Protein AF-A0A658KHJ5-F1 (afdb_monomer_lite)

Sequence (147 aa):
YTGPLSLEVFNDGFRAAPTRANAADGLRSLLYLEEKTRQLMARDEPAAVPEILFNPPAASTYNGVEFLEFAVDESHGARLSGWLQRLGFARLGQHRSKAVSLLGQGDIKIVLNAEPYSFAHSFFEAHGPSLCATALRVDDGHQSLER

Secondary structure (DSSP, 8-state):
--S--------HHHHHS-HHHHHHHHHHHHHHHHHHHHHHHHHH-GGG--TTS--PPPPPPEEEEEEEEEE--HHHHHHHHHHHHHTT-EEEEE-SSSSEEEEEETTEEEEEE--TTSHHHHHHHHHSSEEEEEEEEES-HHHHHH-

Radius of gyration: 22.18 Å; chains: 1; bounding box: 48×39×56 Å

Foldseek 3Di:
DPDDDDDDDDDVVLVPDDPVVSVVVRVVVQLVVLCVVQVVCCVVPVVPRDPPGRDAQDAFDWDFWQEWEKQAAPVRLVVVVVVVVVVVWDFPDQDPPFRWTWIDDVSYIYIYHNGPPDPSNVVCVVPNTDGPDIHIDGPDPVSNVRD

Organism: NCBI:txid251724

InterPro domains:
  IPR029068 Glyoxalase/Bleomycin resistance protein/Dihydroxybiphenyl dioxygenase [G3DSA:3.10.180.10] (57-147)
  IPR029068 Glyoxalase/Bleomycin resistance protein/Dihydroxybiphenyl dioxygenase [SSF54593] (61-146)

Structure (mmCIF, N/CA/C/O backbone):
data_AF-A0A658KHJ5-F1
#
_entry.id   AF-A0A658KHJ5-F1
#
loop_
_atom_site.group_PDB
_atom_site.id
_atom_site.type_symbol
_atom_site.label_atom_id
_atom_site.label_alt_id
_atom_site.label_comp_id
_atom_site.label_asym_id
_atom_site.label_entity_id
_atom_site.label_seq_id
_atom_site.pdbx_PDB_ins_code
_atom_site.Cartn_x
_atom_site.Cartn_y
_atom_site.Cartn_z
_atom_site.occupancy
_atom_site.B_iso_or_equiv
_atom_site.auth_seq_id
_atom_site.auth_comp_id
_atom_site.auth_asym_id
_atom_site.auth_atom_id
_atom_site.pdbx_PDB_model_num
ATOM 1 N N . TYR A 1 1 ? 21.202 -1.961 -30.705 1.00 86.25 1 TYR A N 1
ATOM 2 C CA . TYR A 1 1 ? 21.610 -0.607 -30.279 1.00 86.25 1 TYR A CA 1
ATOM 3 C C . TYR A 1 1 ? 21.659 -0.600 -28.762 1.00 86.25 1 TYR A C 1
ATOM 5 O O . TYR A 1 1 ? 20.711 -1.078 -28.159 1.00 86.25 1 TYR A O 1
ATOM 13 N N . THR A 1 2 ? 22.753 -0.133 -28.165 1.00 91.62 2 THR A N 1
ATOM 14 C CA . THR A 1 2 ? 22.974 -0.072 -26.702 1.00 91.62 2 THR A CA 1
ATOM 15 C C . THR A 1 2 ? 23.325 1.354 -26.257 1.00 91.62 2 THR A C 1
ATOM 17 O O . THR A 1 2 ? 24.048 1.551 -25.285 1.00 91.62 2 THR A O 1
ATOM 20 N N . GLY A 1 3 ? 22.900 2.352 -27.040 1.00 93.81 3 GLY A N 1
ATOM 21 C CA . GLY A 1 3 ? 23.102 3.764 -26.721 1.00 93.81 3 GLY A CA 1
ATOM 22 C C . GLY A 1 3 ? 22.017 4.304 -25.781 1.00 93.81 3 GLY A C 1
ATOM 23 O O . GLY A 1 3 ? 21.231 3.525 -25.242 1.00 93.81 3 GLY A O 1
ATOM 24 N N . PRO A 1 4 ? 21.953 5.632 -25.589 1.00 94.81 4 PRO A N 1
ATOM 25 C CA . PRO A 1 4 ? 21.033 6.247 -24.638 1.00 94.81 4 PRO A CA 1
ATOM 26 C C . PRO A 1 4 ? 19.564 5.883 -24.877 1.00 94.81 4 PRO A C 1
ATOM 28 O O . PRO A 1 4 ? 19.081 5.938 -26.013 1.00 94.81 4 PRO A O 1
ATOM 31 N N . LEU A 1 5 ? 18.869 5.587 -23.778 1.00 94.12 5 LEU A N 1
ATOM 32 C CA . LEU A 1 5 ? 17.415 5.531 -23.664 1.00 94.12 5 LEU A CA 1
ATOM 33 C C . LEU A 1 5 ? 16.968 6.740 -22.832 1.00 94.12 5 LEU A C 1
ATOM 35 O O . LEU A 1 5 ? 17.528 6.996 -21.768 1.00 94.12 5 LEU A O 1
ATOM 39 N N . SER A 1 6 ? 16.005 7.511 -23.333 1.00 95.19 6 SER A N 1
ATOM 40 C CA . SER A 1 6 ? 15.578 8.774 -22.720 1.00 95.19 6 SER A CA 1
ATOM 41 C C . SER A 1 6 ? 14.057 8.885 -22.683 1.00 95.19 6 SER A C 1
ATOM 43 O O . SER A 1 6 ? 13.357 8.200 -23.430 1.00 95.19 6 SER A O 1
ATOM 45 N N . LEU A 1 7 ? 13.559 9.773 -21.824 1.00 94.56 7 LEU A N 1
ATOM 46 C CA . LEU A 1 7 ? 12.151 10.133 -21.714 1.00 94.56 7 LEU A CA 1
ATOM 47 C C . LEU A 1 7 ? 11.957 11.598 -22.077 1.00 94.56 7 LEU A C 1
ATOM 49 O O . LEU A 1 7 ? 12.658 12.472 -21.572 1.00 94.56 7 LEU A O 1
ATOM 53 N N . GLU A 1 8 ? 10.945 11.861 -22.893 1.00 92.62 8 GLU A N 1
ATOM 54 C CA . GLU A 1 8 ? 10.533 13.210 -23.249 1.00 92.62 8 GLU A CA 1
ATOM 55 C C . GLU A 1 8 ? 9.014 13.326 -23.098 1.00 92.62 8 GLU A C 1
ATOM 57 O O . GLU A 1 8 ? 8.249 12.634 -23.769 1.00 92.62 8 GLU A O 1
ATOM 62 N N . VAL A 1 9 ? 8.573 14.177 -22.168 1.00 88.81 9 VAL A N 1
ATOM 63 C CA . VAL A 1 9 ? 7.153 14.435 -21.898 1.00 88.81 9 VAL A CA 1
ATOM 64 C C . VAL A 1 9 ? 6.930 15.941 -21.868 1.00 88.81 9 VAL A C 1
ATOM 66 O O . VAL A 1 9 ? 7.454 16.646 -21.005 1.00 88.81 9 VAL A O 1
ATOM 69 N N . PHE A 1 10 ? 6.110 16.436 -22.791 1.00 83.25 10 PHE A N 1
ATOM 70 C CA . PHE A 1 10 ? 5.720 17.841 -22.859 1.00 83.25 10 PHE A CA 1
ATOM 71 C C . PHE A 1 10 ? 4.283 18.006 -22.378 1.00 83.25 10 PHE A C 1
ATOM 73 O O . PHE A 1 10 ? 3.335 17.834 -23.138 1.00 83.25 10 PHE A O 1
ATOM 80 N N . ASN A 1 11 ? 4.119 18.316 -21.094 1.00 79.56 11 ASN A N 1
ATOM 81 C CA . ASN A 1 11 ? 2.812 18.592 -20.509 1.00 79.56 11 ASN A CA 1
ATOM 82 C C . ASN A 1 11 ? 2.950 19.613 -19.373 1.00 79.56 11 ASN A C 1
ATOM 84 O O . ASN A 1 11 ? 3.787 19.456 -18.481 1.00 79.56 11 ASN A O 1
ATOM 88 N N . ASP A 1 12 ? 2.104 20.640 -19.389 1.00 79.62 12 ASP A N 1
ATOM 89 C CA . ASP A 1 12 ? 2.086 21.689 -18.370 1.00 79.62 12 ASP A CA 1
ATOM 90 C C . ASP A 1 12 ? 1.733 21.148 -16.974 1.00 79.62 12 ASP A C 1
ATOM 92 O O . ASP A 1 12 ? 2.233 21.661 -15.973 1.00 79.62 12 ASP A O 1
ATOM 96 N N . GLY A 1 13 ? 0.996 20.035 -16.887 1.00 75.06 13 GLY A N 1
ATOM 97 C CA . GLY A 1 13 ? 0.760 19.325 -15.626 1.00 75.06 13 GLY A CA 1
ATOM 98 C C . GLY A 1 13 ? 2.039 18.763 -14.995 1.00 75.06 13 GLY A C 1
ATOM 99 O O . GLY A 1 13 ? 2.217 18.840 -13.782 1.00 75.06 13 GLY A O 1
ATOM 100 N N . PHE A 1 14 ? 2.983 18.274 -15.806 1.00 70.00 14 PHE A N 1
ATOM 101 C CA . PHE A 1 14 ? 4.285 17.815 -15.306 1.00 70.00 14 PHE A CA 1
ATOM 102 C C . PHE A 1 14 ? 5.178 18.981 -14.881 1.00 70.00 14 PHE A C 1
ATOM 104 O O . PHE A 1 14 ? 5.965 18.843 -13.948 1.00 70.00 14 PHE A O 1
ATOM 111 N N . ARG A 1 15 ? 5.038 20.144 -15.526 1.00 74.25 15 ARG A N 1
ATOM 112 C CA . ARG A 1 15 ? 5.776 21.360 -15.155 1.00 74.25 15 ARG A CA 1
ATOM 113 C C . ARG A 1 15 ? 5.299 21.949 -13.829 1.00 74.25 15 ARG A C 1
ATOM 115 O O . ARG A 1 15 ? 6.103 22.529 -13.108 1.00 74.25 15 ARG A O 1
ATOM 122 N N . ALA A 1 16 ? 4.017 21.781 -13.510 1.00 81.44 16 ALA A N 1
ATOM 123 C CA . ALA A 1 16 ? 3.428 22.210 -12.244 1.00 81.44 16 ALA A CA 1
ATOM 124 C C . ALA A 1 16 ? 3.660 21.218 -11.084 1.00 81.44 16 ALA A C 1
ATOM 126 O O . ALA A 1 16 ? 3.420 21.564 -9.928 1.00 81.44 16 ALA A O 1
ATOM 127 N N . ALA A 1 17 ? 4.113 19.994 -11.373 1.00 84.19 17 ALA A N 1
ATOM 128 C CA . ALA A 1 17 ? 4.321 18.940 -10.383 1.00 84.19 17 ALA A CA 1
ATOM 129 C C . ALA A 1 17 ? 5.729 18.979 -9.737 1.00 84.19 17 ALA A C 1
ATOM 131 O O . ALA A 1 17 ? 6.664 19.566 -10.292 1.00 84.19 17 ALA A O 1
ATOM 132 N N . PRO A 1 18 ? 5.922 18.354 -8.556 1.00 91.38 18 PRO A N 1
ATOM 133 C CA . PRO A 1 18 ? 7.195 18.401 -7.839 1.00 91.38 18 PRO A CA 1
ATOM 134 C C . PRO A 1 18 ? 8.350 17.769 -8.632 1.00 91.38 18 PRO A C 1
ATOM 136 O O . PRO A 1 18 ? 8.360 16.566 -8.893 1.00 91.38 18 PRO A O 1
ATOM 139 N N . THR A 1 19 ? 9.389 18.555 -8.937 1.00 91.44 19 THR A N 1
ATOM 140 C CA . THR A 1 19 ? 10.505 18.142 -9.812 1.00 91.44 19 THR A CA 1
ATOM 141 C C . THR A 1 19 ? 11.210 16.866 -9.347 1.00 91.44 19 THR A C 1
ATOM 143 O O . THR A 1 19 ? 11.516 16.001 -10.163 1.00 91.44 19 THR A O 1
ATOM 146 N N . ARG A 1 20 ? 11.456 16.716 -8.035 1.00 93.94 20 ARG A N 1
ATOM 147 C CA . ARG A 1 20 ? 12.130 15.524 -7.485 1.00 93.94 20 ARG A CA 1
ATOM 148 C C . ARG A 1 20 ? 11.288 14.258 -7.628 1.00 93.94 20 ARG A C 1
ATOM 150 O O . ARG A 1 20 ? 11.834 13.220 -7.984 1.00 93.94 20 ARG A O 1
ATOM 157 N N . ALA A 1 21 ? 9.986 14.348 -7.358 1.00 92.75 21 ALA A N 1
ATOM 158 C CA . ALA A 1 21 ? 9.080 13.212 -7.496 1.00 92.75 21 ALA A CA 1
ATOM 159 C C . ALA A 1 21 ? 8.977 12.792 -8.967 1.00 92.75 21 ALA A C 1
ATOM 161 O O . ALA A 1 21 ? 9.208 11.629 -9.276 1.00 92.75 21 ALA A O 1
ATOM 162 N N . ASN A 1 22 ? 8.793 13.760 -9.871 1.00 92.69 22 ASN A N 1
ATOM 163 C CA . ASN A 1 22 ? 8.730 13.505 -11.309 1.00 92.69 22 ASN A CA 1
ATOM 164 C C . ASN A 1 22 ? 10.003 12.846 -11.851 1.00 92.69 22 ASN A C 1
ATOM 166 O O . ASN A 1 22 ? 9.920 11.915 -12.644 1.00 92.69 22 ASN A O 1
ATOM 170 N N . ALA A 1 23 ? 11.184 13.310 -11.433 1.00 92.81 23 ALA A N 1
ATOM 171 C CA . ALA A 1 23 ? 12.445 12.697 -11.844 1.00 92.81 23 ALA A CA 1
ATOM 172 C C . ALA A 1 23 ? 12.573 11.252 -11.330 1.00 92.81 23 ALA A C 1
ATOM 174 O O . ALA A 1 23 ? 12.994 10.368 -12.076 1.00 92.81 23 ALA A O 1
ATOM 175 N N . ALA A 1 24 ? 12.169 10.997 -10.080 1.00 95.69 24 ALA A N 1
ATOM 176 C CA . ALA A 1 24 ? 12.148 9.649 -9.521 1.00 95.69 24 ALA A CA 1
ATOM 177 C C . ALA A 1 24 ? 11.151 8.733 -10.256 1.00 95.69 24 ALA A C 1
ATOM 179 O O . ALA A 1 24 ? 11.483 7.585 -10.541 1.00 95.69 24 ALA A O 1
ATOM 180 N N . ASP A 1 25 ? 9.965 9.238 -10.613 1.00 94.81 25 ASP A N 1
ATOM 181 C CA . ASP A 1 25 ? 8.973 8.513 -11.417 1.00 94.81 25 ASP A CA 1
ATOM 182 C C . ASP A 1 25 ? 9.462 8.239 -12.839 1.00 94.81 25 ASP A C 1
ATOM 184 O O . ASP A 1 25 ? 9.287 7.131 -13.344 1.00 94.81 25 ASP A O 1
ATOM 188 N N . GLY A 1 26 ? 10.138 9.206 -13.461 1.00 95.00 26 GLY A N 1
ATOM 189 C CA . GLY A 1 26 ? 10.779 9.024 -14.759 1.00 95.00 26 GLY A CA 1
ATOM 190 C C . GLY A 1 26 ? 11.767 7.858 -14.732 1.00 95.00 26 GLY A C 1
ATOM 191 O O . GLY A 1 26 ? 11.640 6.929 -15.529 1.00 95.00 26 GLY A O 1
ATOM 192 N N . LEU A 1 27 ? 12.683 7.837 -13.758 1.00 97.38 27 LEU A N 1
ATOM 193 C CA . LEU A 1 27 ? 13.636 6.733 -13.603 1.00 97.38 27 LEU A CA 1
ATOM 194 C C . LEU A 1 27 ? 12.935 5.397 -13.307 1.00 97.38 27 LEU A C 1
ATOM 196 O O . LEU A 1 27 ? 13.251 4.397 -13.948 1.00 97.38 27 LEU A O 1
ATOM 200 N N . ARG A 1 28 ? 11.950 5.372 -12.394 1.00 97.50 28 ARG A N 1
ATOM 201 C CA . ARG A 1 28 ? 11.149 4.165 -12.109 1.00 97.50 28 ARG A CA 1
ATOM 202 C C . ARG A 1 28 ? 10.481 3.613 -13.367 1.00 97.50 28 ARG A C 1
ATOM 204 O O . ARG A 1 28 ? 10.465 2.400 -13.562 1.00 97.50 28 ARG A O 1
ATOM 211 N N . SER A 1 29 ? 9.954 4.485 -14.225 1.00 97.44 29 SER A N 1
ATOM 212 C CA . SER A 1 29 ? 9.298 4.062 -15.462 1.00 97.44 29 SER A CA 1
ATOM 213 C C . SER A 1 29 ? 10.273 3.439 -16.466 1.00 97.44 29 SER A C 1
ATOM 215 O O . SER A 1 29 ? 9.911 2.463 -17.118 1.00 97.44 29 SER A O 1
ATOM 217 N N . LEU A 1 30 ? 11.517 3.933 -16.542 1.00 97.75 30 LEU A N 1
ATOM 218 C CA . LEU A 1 30 ? 12.562 3.343 -17.385 1.00 97.75 30 LEU A CA 1
ATOM 219 C C . LEU A 1 30 ? 12.995 1.968 -16.872 1.00 97.75 30 LEU A C 1
ATOM 221 O O . LEU A 1 30 ? 13.042 1.027 -17.656 1.00 97.75 30 LEU A O 1
ATOM 225 N N . LEU A 1 31 ? 13.216 1.821 -15.563 1.00 97.69 31 LEU A N 1
ATOM 226 C CA . LEU A 1 31 ? 13.536 0.523 -14.953 1.00 97.69 31 LEU A CA 1
ATOM 227 C C . LEU A 1 31 ? 12.418 -0.504 -15.194 1.00 97.69 31 LEU A C 1
ATOM 229 O O . LEU A 1 31 ? 12.679 -1.647 -15.564 1.00 97.69 31 LEU A O 1
ATOM 233 N N . TYR A 1 32 ? 11.158 -0.085 -15.050 1.00 97.88 32 TY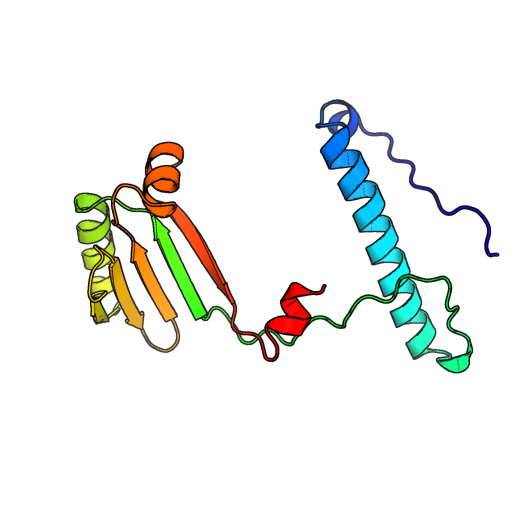R A N 1
ATOM 234 C CA . TYR A 1 32 ? 10.009 -0.935 -15.358 1.00 97.88 32 TYR A CA 1
ATOM 235 C C . TYR A 1 32 ? 9.928 -1.291 -16.852 1.00 97.88 32 TYR A C 1
ATOM 237 O O . TYR A 1 32 ? 9.624 -2.432 -17.203 1.00 97.88 32 TYR A O 1
ATOM 245 N N . LEU A 1 33 ? 10.225 -0.342 -17.745 1.00 97.69 33 LEU A N 1
ATOM 246 C CA . LEU A 1 33 ? 10.274 -0.582 -19.187 1.00 97.69 33 LEU A CA 1
ATOM 247 C C . LEU A 1 33 ? 11.365 -1.595 -19.558 1.00 97.69 33 LEU A C 1
ATOM 249 O O . LEU A 1 33 ? 11.111 -2.489 -20.367 1.00 97.69 33 LEU A O 1
ATOM 253 N N . GLU A 1 34 ? 12.553 -1.491 -18.965 1.00 97.38 34 GLU A N 1
ATOM 254 C CA . GLU A 1 34 ? 13.642 -2.451 -19.161 1.00 97.38 34 GLU A CA 1
ATOM 255 C C . GLU A 1 34 ? 13.243 -3.859 -18.698 1.00 97.38 34 GLU A C 1
ATOM 257 O O . GLU A 1 34 ? 13.387 -4.812 -19.467 1.00 97.38 34 GLU A O 1
ATOM 262 N N . GLU A 1 35 ? 12.642 -3.989 -17.509 1.00 97.06 35 GLU A N 1
ATOM 263 C CA . GLU A 1 35 ? 12.125 -5.268 -17.004 1.00 97.06 35 GLU A CA 1
ATOM 264 C C . GLU A 1 35 ? 11.083 -5.871 -17.964 1.00 97.06 35 GLU A C 1
ATOM 266 O O . GLU A 1 35 ? 11.135 -7.061 -18.291 1.00 97.06 35 GLU A O 1
ATOM 271 N N . LYS A 1 36 ? 10.126 -5.069 -18.450 1.00 96.50 36 LYS A N 1
ATOM 272 C CA . LYS A 1 36 ? 9.101 -5.551 -19.390 1.00 96.50 36 LYS A CA 1
ATOM 273 C C . LYS A 1 36 ? 9.675 -5.927 -20.744 1.00 96.50 36 LYS A C 1
ATOM 275 O O . LYS A 1 36 ? 9.267 -6.943 -21.303 1.00 96.50 36 LYS A O 1
ATOM 280 N N . THR A 1 37 ? 10.648 -5.172 -21.236 1.00 95.69 37 THR A N 1
ATOM 281 C CA . THR A 1 37 ? 11.364 -5.497 -22.475 1.00 95.69 37 THR A CA 1
ATOM 282 C C . THR A 1 37 ? 12.089 -6.832 -22.331 1.00 95.69 37 THR A C 1
ATOM 284 O O . THR A 1 37 ? 11.941 -7.707 -23.182 1.00 95.69 37 THR A O 1
ATOM 287 N N . ARG A 1 38 ? 12.777 -7.040 -21.201 1.00 95.62 38 ARG A N 1
ATOM 288 C CA . ARG A 1 38 ? 13.433 -8.306 -20.855 1.00 95.62 38 ARG A CA 1
ATOM 289 C C . ARG A 1 38 ? 12.442 -9.475 -20.860 1.00 95.62 38 ARG A C 1
ATOM 291 O O . ARG A 1 38 ? 12.705 -10.496 -21.489 1.00 95.62 38 ARG A O 1
ATOM 298 N N . GLN A 1 39 ? 11.289 -9.312 -20.205 1.00 94.50 39 GLN A N 1
ATOM 299 C CA . GLN A 1 39 ? 10.229 -10.329 -20.143 1.00 94.50 39 GLN A CA 1
ATOM 300 C C . GLN A 1 39 ? 9.628 -10.650 -21.517 1.00 94.50 39 GLN A C 1
ATOM 302 O O . GLN A 1 39 ? 9.276 -11.801 -21.760 1.00 94.50 39 GLN A O 1
ATOM 307 N N . LEU A 1 40 ? 9.485 -9.657 -22.400 1.00 95.00 40 LEU A N 1
ATOM 308 C CA . LEU A 1 40 ? 8.982 -9.862 -23.759 1.00 95.00 40 LEU A CA 1
ATOM 309 C C . LEU A 1 40 ? 9.994 -10.627 -24.615 1.00 95.00 40 LEU A C 1
ATOM 311 O O . LEU A 1 40 ? 9.640 -11.657 -25.175 1.00 95.00 40 LEU A O 1
ATOM 315 N N . MET A 1 41 ? 11.259 -10.198 -24.637 1.00 94.69 41 MET A N 1
ATOM 316 C CA . MET A 1 41 ? 12.316 -10.877 -25.398 1.00 94.69 41 MET A CA 1
ATOM 317 C C . MET A 1 41 ? 12.528 -12.322 -24.936 1.00 94.69 41 MET A C 1
ATOM 319 O O . MET A 1 41 ? 12.717 -13.214 -25.758 1.00 94.69 41 MET A O 1
ATOM 323 N N . ALA A 1 42 ? 12.439 -12.567 -23.625 1.00 94.00 42 ALA A N 1
ATOM 324 C CA . ALA A 1 42 ? 12.579 -13.903 -23.058 1.00 94.00 42 ALA A CA 1
ATOM 325 C C . ALA A 1 42 ? 11.478 -14.885 -23.498 1.00 94.00 42 ALA A C 1
ATOM 327 O O . ALA A 1 42 ? 11.667 -16.089 -23.356 1.00 94.00 42 ALA A O 1
ATOM 328 N N . ARG A 1 43 ? 10.330 -14.405 -23.999 1.00 92.81 43 ARG A N 1
ATOM 329 C CA . ARG A 1 43 ? 9.268 -15.274 -24.538 1.00 92.81 43 ARG A CA 1
ATOM 330 C C . ARG A 1 43 ? 9.611 -15.805 -25.922 1.00 92.81 43 ARG A C 1
ATOM 332 O O . ARG A 1 43 ? 9.269 -16.946 -26.216 1.00 92.81 43 ARG A O 1
ATOM 339 N N . ASP A 1 44 ? 10.273 -14.984 -26.731 1.00 91.19 44 ASP A N 1
ATOM 340 C CA . ASP A 1 44 ? 10.580 -15.298 -28.124 1.00 91.19 44 ASP A CA 1
ATOM 341 C C . ASP A 1 44 ? 11.935 -16.012 -28.234 1.00 91.19 44 ASP A C 1
ATOM 343 O O . ASP A 1 44 ? 12.019 -17.113 -28.775 1.00 91.19 44 ASP A O 1
ATOM 347 N N . GLU A 1 45 ? 12.993 -15.428 -27.658 1.00 92.94 45 GLU A N 1
ATOM 348 C CA . GLU A 1 45 ? 14.362 -15.957 -27.697 1.00 92.94 45 GLU A CA 1
ATOM 349 C C . GLU A 1 45 ? 15.090 -15.733 -26.352 1.00 92.94 45 GLU A C 1
ATOM 351 O O . GLU A 1 45 ? 15.844 -14.768 -26.190 1.00 92.94 45 GLU A O 1
ATOM 356 N N . PRO A 1 46 ? 14.930 -16.643 -25.369 1.00 86.81 46 PRO A N 1
ATOM 357 C CA . PRO A 1 46 ? 15.531 -16.509 -24.038 1.00 86.81 46 PRO A CA 1
ATOM 358 C C . PRO A 1 46 ? 17.049 -16.281 -24.039 1.00 86.81 46 PRO A C 1
ATOM 360 O O . PRO A 1 46 ? 17.567 -15.534 -23.212 1.00 86.81 46 PRO A O 1
ATOM 363 N N . ALA A 1 47 ? 17.766 -16.913 -24.972 1.00 87.94 47 ALA A N 1
ATOM 364 C CA . ALA A 1 47 ? 19.222 -16.822 -25.072 1.00 87.94 47 ALA A CA 1
ATOM 365 C C . ALA A 1 47 ? 19.720 -15.470 -25.619 1.00 87.94 47 ALA A C 1
ATOM 367 O O . ALA A 1 47 ? 20.906 -15.172 -25.504 1.00 87.94 47 ALA A O 1
ATOM 368 N N . ALA A 1 48 ? 18.836 -14.657 -26.207 1.00 88.81 48 ALA A N 1
ATOM 369 C CA . ALA A 1 48 ? 19.177 -13.376 -26.823 1.00 88.81 48 ALA A CA 1
ATOM 370 C C . ALA A 1 48 ? 18.924 -12.167 -25.902 1.00 88.81 48 ALA A C 1
ATOM 372 O O . ALA A 1 48 ? 19.129 -11.024 -26.313 1.00 88.81 48 ALA A O 1
ATOM 373 N N . VAL A 1 49 ? 18.466 -12.393 -24.665 1.00 91.00 49 VAL A N 1
ATOM 374 C CA . VAL A 1 49 ? 18.112 -11.324 -23.725 1.00 91.00 49 VAL A CA 1
ATOM 375 C C . VAL A 1 49 ? 19.373 -10.608 -23.214 1.00 91.00 49 VAL A C 1
ATOM 377 O O . VAL A 1 49 ? 20.192 -11.232 -22.538 1.00 91.00 49 VAL A O 1
ATOM 380 N N . PRO A 1 50 ? 19.534 -9.294 -23.461 1.00 91.62 50 PRO A N 1
ATOM 381 C CA . PRO A 1 50 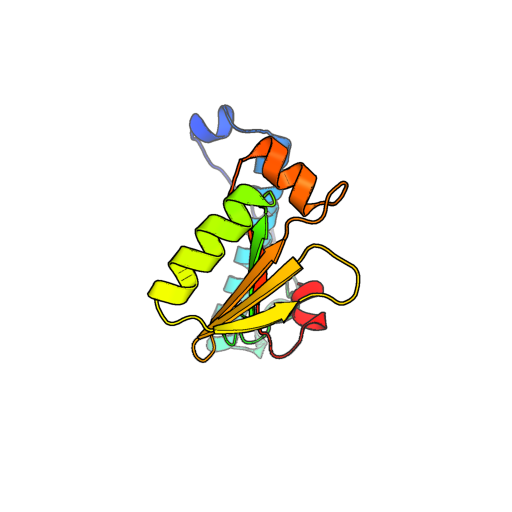? 20.711 -8.557 -23.011 1.00 91.62 50 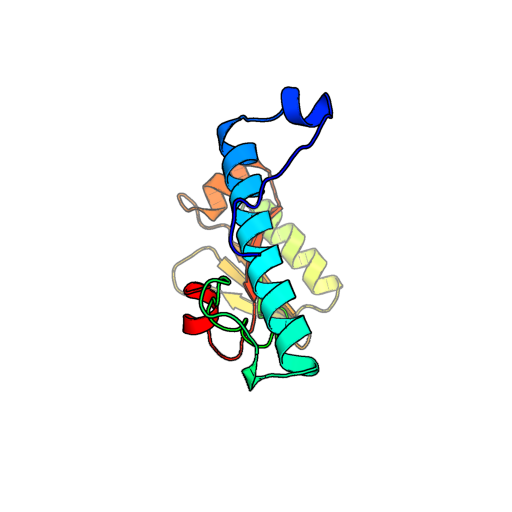PRO A CA 1
ATOM 382 C C . PRO A 1 50 ? 20.782 -8.432 -21.482 1.00 91.62 50 PRO A C 1
ATOM 384 O O . PRO A 1 50 ? 19.788 -8.107 -20.830 1.00 91.62 50 PRO A O 1
ATOM 387 N N . GLU A 1 51 ? 21.978 -8.598 -20.909 1.00 93.00 51 GLU A N 1
ATOM 388 C CA . GLU A 1 51 ? 22.219 -8.403 -19.466 1.00 93.00 51 GLU A CA 1
ATOM 389 C C . GLU A 1 51 ? 22.091 -6.942 -19.012 1.00 93.00 51 GLU A C 1
ATOM 391 O O . GLU A 1 51 ? 21.884 -6.687 -17.832 1.00 93.00 51 GLU A O 1
ATOM 396 N N . ILE A 1 52 ? 22.185 -5.983 -19.941 1.00 94.56 52 ILE A N 1
ATOM 397 C CA . ILE A 1 52 ? 22.091 -4.545 -19.641 1.00 94.56 52 ILE A CA 1
ATOM 398 C C . ILE A 1 52 ? 20.700 -4.115 -19.153 1.00 94.56 52 ILE A C 1
ATOM 400 O O . ILE A 1 52 ? 20.584 -3.073 -18.520 1.00 94.56 52 ILE A O 1
ATOM 404 N N . LEU A 1 53 ? 19.652 -4.889 -19.451 1.00 96.19 53 LEU A N 1
ATOM 405 C CA . LEU A 1 53 ? 18.289 -4.564 -19.036 1.00 96.19 53 LEU A CA 1
ATOM 406 C C . LEU A 1 53 ? 18.085 -4.881 -17.554 1.00 96.19 53 LEU A C 1
ATOM 408 O O . LEU A 1 53 ? 18.402 -5.987 -17.108 1.00 96.19 53 LEU A O 1
ATOM 412 N N . PHE A 1 54 ? 17.477 -3.947 -16.822 1.00 97.00 54 PHE A N 1
ATOM 413 C CA . PHE A 1 54 ? 17.111 -4.124 -15.424 1.00 97.00 54 PHE A CA 1
ATOM 414 C C . PHE A 1 54 ? 16.368 -5.448 -15.165 1.00 97.00 54 PHE A C 1
ATOM 416 O O . PHE A 1 54 ? 15.394 -5.799 -15.837 1.00 97.00 54 PHE A O 1
ATOM 423 N N . ASN A 1 55 ? 16.844 -6.191 -14.163 1.00 95.38 55 ASN A N 1
ATOM 424 C CA . ASN A 1 55 ? 16.336 -7.507 -13.783 1.00 95.38 55 ASN A CA 1
ATOM 425 C C . ASN A 1 55 ? 16.104 -7.559 -12.261 1.00 95.38 55 ASN A C 1
ATOM 427 O O . ASN A 1 55 ? 16.945 -8.102 -11.540 1.00 95.38 55 ASN A O 1
ATOM 431 N N . PRO A 1 56 ? 15.011 -6.955 -11.757 1.00 95.50 56 PRO A N 1
ATOM 432 C CA . PRO A 1 56 ? 14.682 -6.990 -10.336 1.00 95.50 56 PRO A CA 1
ATOM 433 C C . PRO A 1 56 ? 14.240 -8.398 -9.910 1.00 95.50 56 PRO A C 1
ATOM 435 O O . PRO A 1 56 ? 13.887 -9.220 -10.766 1.00 95.50 56 PRO A O 1
ATOM 438 N N . PRO A 1 57 ? 14.178 -8.682 -8.596 1.00 94.50 57 PRO A N 1
ATOM 439 C CA . PRO A 1 57 ? 13.470 -9.851 -8.094 1.00 94.50 57 PRO A CA 1
ATOM 440 C C . PRO A 1 57 ? 12.055 -9.941 -8.684 1.00 94.50 57 PRO A C 1
ATOM 442 O O . PRO A 1 57 ? 11.359 -8.932 -8.879 1.00 94.50 57 PRO A O 1
ATOM 445 N N . ALA A 1 58 ? 11.626 -11.166 -8.993 1.00 92.81 58 ALA A N 1
ATOM 446 C CA . ALA A 1 58 ? 10.264 -11.412 -9.446 1.00 92.81 58 ALA A CA 1
ATOM 447 C C . ALA A 1 58 ? 9.273 -10.949 -8.369 1.00 92.81 58 ALA A C 1
ATOM 449 O O . ALA A 1 58 ? 9.539 -11.083 -7.180 1.00 92.81 58 ALA A O 1
ATOM 450 N N . ALA A 1 59 ? 8.133 -10.394 -8.778 1.00 93.69 59 ALA A N 1
ATOM 451 C CA . ALA A 1 59 ? 7.076 -10.087 -7.823 1.00 93.69 59 ALA A CA 1
ATOM 452 C C . ALA A 1 59 ? 6.519 -11.391 -7.231 1.00 93.69 59 ALA A C 1
ATOM 454 O O . ALA A 1 59 ? 6.252 -12.337 -7.974 1.00 93.69 59 ALA A O 1
ATOM 455 N N . SER A 1 60 ? 6.316 -11.415 -5.914 1.00 95.31 60 SER A N 1
ATOM 456 C CA . SER A 1 60 ? 5.684 -12.551 -5.245 1.00 95.31 60 SER A CA 1
ATOM 457 C C . SER A 1 60 ? 4.210 -12.683 -5.644 1.00 95.31 60 SER A C 1
ATOM 459 O O . SER A 1 60 ? 3.549 -11.691 -5.973 1.00 95.31 60 SER A O 1
ATOM 461 N N . THR A 1 61 ? 3.671 -13.903 -5.594 1.00 97.06 61 THR A N 1
ATOM 462 C CA . THR A 1 61 ? 2.244 -14.149 -5.827 1.00 97.06 61 THR A CA 1
ATOM 463 C C . THR A 1 61 ? 1.411 -13.434 -4.771 1.00 97.06 61 THR A C 1
ATOM 465 O O . THR A 1 61 ? 1.661 -13.561 -3.574 1.00 97.06 61 THR A O 1
ATOM 468 N N . TYR A 1 62 ? 0.383 -12.717 -5.216 1.00 96.75 62 TYR A N 1
ATOM 469 C CA . TYR A 1 62 ? -0.598 -12.082 -4.347 1.00 96.75 62 TYR A CA 1
ATOM 470 C C . TYR A 1 62 ? -1.796 -13.007 -4.104 1.00 96.75 62 TYR A C 1
ATOM 472 O O . TYR A 1 62 ? -2.457 -13.434 -5.049 1.00 96.75 62 TYR A O 1
ATOM 480 N N . ASN A 1 63 ? -2.116 -13.240 -2.831 1.00 96.38 63 ASN A N 1
ATOM 481 C CA . ASN A 1 63 ? -3.182 -14.135 -2.373 1.00 96.38 63 ASN A CA 1
ATOM 482 C C . ASN A 1 63 ? -4.303 -13.389 -1.630 1.00 96.38 63 ASN A C 1
ATOM 484 O O . ASN A 1 63 ? -4.951 -13.950 -0.745 1.00 96.38 63 ASN A O 1
ATOM 488 N N . GLY A 1 64 ? -4.523 -12.115 -1.959 1.00 96.12 64 GLY A N 1
ATOM 489 C CA . GLY A 1 64 ? -5.576 -11.308 -1.348 1.00 96.12 64 GLY A CA 1
ATOM 490 C C . GLY A 1 64 ? -5.099 -10.404 -0.210 1.00 96.12 64 GLY A C 1
ATOM 491 O O . GLY A 1 64 ? -3.916 -10.308 0.122 1.00 96.12 64 GLY A O 1
ATOM 492 N N . VAL A 1 65 ? -6.050 -9.679 0.371 1.00 97.94 65 VAL A N 1
ATOM 493 C CA . VAL A 1 65 ? -5.816 -8.805 1.524 1.00 97.94 65 VAL A CA 1
ATOM 494 C C . VAL A 1 65 ? -5.845 -9.649 2.793 1.00 97.94 65 VAL A C 1
ATOM 496 O O . VAL A 1 65 ? -6.799 -10.385 3.026 1.00 97.94 65 VAL A O 1
ATOM 499 N N . GLU A 1 66 ? -4.815 -9.522 3.626 1.00 97.94 66 GLU A N 1
ATOM 500 C CA . GLU A 1 66 ? -4.772 -10.171 4.936 1.00 97.94 66 GLU A CA 1
ATOM 501 C C . GLU A 1 66 ? -5.638 -9.420 5.950 1.00 97.94 66 GLU A C 1
ATOM 503 O O . GLU A 1 66 ? -6.418 -10.043 6.666 1.00 97.94 66 GLU A O 1
ATOM 508 N N . PHE A 1 67 ? -5.530 -8.089 5.999 1.00 98.31 67 PHE A N 1
ATOM 509 C CA . PHE A 1 67 ? -6.446 -7.224 6.741 1.00 98.31 67 PHE A CA 1
ATOM 510 C C . PHE A 1 67 ? -6.409 -5.778 6.237 1.00 98.31 67 PHE A C 1
ATOM 512 O O . PHE A 1 67 ? -5.438 -5.328 5.623 1.00 98.31 67 PHE A O 1
ATOM 519 N N . LEU A 1 68 ? -7.466 -5.040 6.565 1.00 98.50 68 LEU A N 1
ATOM 520 C CA . LEU A 1 68 ? -7.539 -3.585 6.454 1.00 98.50 68 LEU A CA 1
ATOM 521 C C . LEU A 1 68 ? -7.435 -2.962 7.845 1.00 98.50 68 LEU A C 1
ATOM 523 O O . LEU A 1 68 ? -8.143 -3.394 8.753 1.00 98.50 68 LEU A O 1
ATOM 527 N N . GLU A 1 69 ? -6.586 -1.952 8.018 1.00 98.62 69 GLU A N 1
ATOM 528 C CA . GLU A 1 69 ? -6.434 -1.240 9.288 1.00 98.62 69 GLU A CA 1
ATOM 529 C C . GLU A 1 69 ? -6.962 0.186 9.181 1.00 98.62 69 GLU A C 1
ATOM 531 O O . GLU A 1 69 ? -6.498 0.983 8.363 1.00 98.62 69 GLU A O 1
ATOM 536 N N . PHE A 1 70 ? -7.940 0.497 10.028 1.00 98.38 70 PHE A N 1
ATOM 537 C CA . PHE A 1 70 ? -8.539 1.816 10.134 1.00 98.38 70 PHE A CA 1
ATOM 538 C C . PHE A 1 70 ? -7.996 2.554 11.351 1.00 98.38 70 PHE A C 1
ATOM 540 O O . PHE A 1 70 ? -8.067 2.052 12.475 1.00 98.38 70 PHE A O 1
ATOM 547 N N . ALA A 1 71 ? -7.527 3.773 11.112 1.00 98.25 71 ALA A N 1
ATOM 548 C CA . ALA A 1 71 ? -7.223 4.754 12.135 1.00 98.25 71 ALA A CA 1
ATOM 549 C C . ALA A 1 71 ? -8.527 5.423 12.588 1.00 98.25 71 ALA A C 1
ATOM 551 O O . ALA A 1 71 ? -9.246 6.015 11.777 1.00 98.25 71 ALA A O 1
ATOM 552 N N . VAL A 1 72 ? -8.853 5.298 13.872 1.00 98.00 72 VAL A N 1
ATOM 553 C CA . VAL A 1 72 ? -10.087 5.819 14.480 1.00 98.00 72 VAL A CA 1
ATOM 554 C C . VAL A 1 72 ? -9.802 6.312 15.898 1.00 98.00 72 VAL A C 1
ATOM 556 O O . VAL A 1 72 ? -8.817 5.908 16.499 1.00 98.00 72 VAL A O 1
ATOM 559 N N . ASP A 1 73 ? -10.667 7.146 16.468 1.00 96.38 73 ASP A N 1
ATOM 560 C CA . ASP A 1 73 ? -10.723 7.314 17.926 1.00 96.38 73 ASP A CA 1
ATOM 561 C C . ASP A 1 73 ? -11.670 6.275 18.560 1.00 96.38 73 ASP A C 1
ATOM 563 O O . ASP A 1 73 ? -12.296 5.467 17.866 1.00 96.38 73 ASP A O 1
ATOM 567 N N . GLU A 1 74 ? -11.800 6.293 19.888 1.00 94.75 74 GLU A N 1
ATOM 568 C CA . GLU A 1 74 ? -12.676 5.369 20.618 1.00 94.75 74 GLU A CA 1
ATOM 569 C C . GLU A 1 74 ? -14.145 5.451 20.156 1.00 94.75 74 GLU A C 1
ATOM 571 O O . GLU A 1 74 ? -14.802 4.425 19.951 1.00 94.75 74 GLU A O 1
ATOM 576 N N . SER A 1 75 ? -14.658 6.662 19.930 1.00 96.31 75 SER A N 1
ATOM 577 C CA . SER A 1 75 ? -16.059 6.898 19.566 1.00 96.31 75 SER A CA 1
ATOM 578 C C . SER A 1 75 ? -16.378 6.433 18.140 1.00 96.31 75 SER A C 1
ATOM 580 O O . SER A 1 75 ? -17.375 5.742 17.896 1.00 96.31 75 SER A O 1
ATOM 582 N N . HIS A 1 76 ? -15.494 6.747 17.194 1.00 96.81 76 HIS A N 1
ATOM 583 C CA . HIS A 1 76 ? -15.581 6.351 15.799 1.00 96.81 76 HIS A CA 1
ATOM 584 C C . HIS A 1 76 ? -15.351 4.849 15.653 1.00 96.81 76 HIS A C 1
ATOM 586 O O . HIS A 1 76 ? -16.089 4.193 14.916 1.00 96.81 76 HIS A O 1
ATOM 592 N N . GLY A 1 77 ? -14.402 4.289 16.406 1.00 96.75 77 GLY A N 1
ATOM 593 C CA . GLY A 1 77 ? -14.154 2.854 16.477 1.00 96.75 77 GLY A CA 1
ATOM 594 C C . GLY A 1 77 ? -15.380 2.083 16.960 1.00 96.75 77 GLY A C 1
ATOM 595 O O . GLY A 1 77 ? -15.792 1.121 16.311 1.00 96.75 77 GLY A O 1
ATOM 596 N N . ALA A 1 78 ? -16.031 2.535 18.035 1.00 96.50 78 ALA A N 1
ATOM 597 C CA . ALA A 1 78 ? -17.257 1.914 18.539 1.00 96.50 78 ALA A CA 1
ATOM 598 C C . ALA A 1 78 ? -18.406 1.975 17.516 1.00 96.50 78 ALA A C 1
ATOM 600 O O . ALA A 1 78 ? -19.085 0.971 17.274 1.00 96.50 78 ALA A O 1
ATOM 601 N N . ARG A 1 79 ? -18.601 3.128 16.865 1.00 97.44 79 ARG A N 1
ATOM 602 C CA . ARG A 1 79 ? -19.635 3.308 15.834 1.00 97.44 79 ARG A CA 1
ATOM 603 C C . ARG A 1 79 ? -19.392 2.422 14.611 1.00 97.44 79 ARG A C 1
ATOM 605 O O . ARG A 1 79 ? -20.325 1.760 14.153 1.00 97.44 79 ARG A O 1
ATOM 612 N N . LEU A 1 80 ? -18.160 2.388 14.103 1.00 96.62 80 LEU A N 1
ATOM 613 C CA . LEU A 1 80 ? -17.784 1.567 12.952 1.00 96.62 80 LEU A CA 1
ATOM 614 C C . LEU A 1 80 ? -17.893 0.074 13.279 1.00 96.62 80 LEU A C 1
ATOM 616 O O . LEU A 1 80 ? -18.466 -0.678 12.496 1.00 96.62 80 LEU A O 1
ATOM 620 N N . SER A 1 81 ? -17.441 -0.340 14.464 1.00 97.12 81 SER A N 1
ATOM 621 C CA . SER A 1 81 ? -17.617 -1.706 14.968 1.00 97.12 81 SER A CA 1
ATOM 622 C C . SER A 1 81 ? -19.093 -2.120 14.971 1.00 97.12 81 SER A C 1
ATOM 624 O O . SER A 1 81 ? -19.445 -3.163 14.421 1.00 97.12 81 SER A O 1
ATOM 626 N N . GLY A 1 82 ? -19.987 -1.266 15.486 1.00 97.62 82 GLY A N 1
ATOM 627 C CA . GLY A 1 82 ? -21.426 -1.539 15.494 1.00 97.62 82 GLY A CA 1
ATOM 628 C C . GLY A 1 82 ? -22.044 -1.652 14.094 1.00 97.62 82 GLY A C 1
ATOM 629 O O . GLY A 1 82 ? -22.943 -2.464 13.876 1.00 97.62 82 GLY A O 1
ATOM 630 N N . TRP A 1 83 ? -21.568 -0.870 13.122 1.00 97.69 83 TRP A N 1
ATOM 631 C CA . TRP A 1 83 ? -21.990 -1.008 11.725 1.00 97.69 83 TRP A CA 1
ATOM 632 C C . TRP A 1 83 ? -21.485 -2.300 11.088 1.00 97.69 83 TRP A C 1
ATOM 634 O O . TRP A 1 83 ? -22.273 -3.016 10.476 1.00 97.69 83 TRP A O 1
ATOM 644 N N . LEU A 1 84 ? -20.210 -2.635 11.279 1.00 97.81 84 LEU A N 1
ATOM 645 C CA . LEU A 1 84 ? -19.621 -3.874 10.772 1.00 97.81 84 LEU A CA 1
ATOM 646 C C . LEU A 1 84 ? -20.337 -5.105 11.337 1.00 97.81 84 LEU A C 1
ATOM 648 O O . LEU A 1 84 ? -20.646 -6.032 10.592 1.00 97.81 84 LEU A O 1
ATOM 652 N N . GLN A 1 85 ? -20.690 -5.089 12.622 1.00 97.69 85 GLN A N 1
ATOM 653 C CA . GLN A 1 85 ? -21.463 -6.169 13.237 1.00 97.69 85 GLN A CA 1
ATOM 654 C C . GLN A 1 85 ? -22.837 -6.364 12.588 1.00 97.69 85 GLN A C 1
ATOM 656 O O . GLN A 1 85 ? -23.249 -7.495 12.343 1.00 97.69 85 GLN A O 1
ATOM 661 N N . ARG A 1 86 ? -23.528 -5.276 12.226 1.00 98.12 86 ARG A N 1
ATOM 662 C CA . ARG A 1 86 ? -24.798 -5.346 11.476 1.00 98.12 86 ARG A CA 1
ATOM 663 C C . ARG A 1 86 ? -24.621 -5.860 10.047 1.00 98.12 86 ARG A C 1
ATOM 665 O O . ARG A 1 86 ? -25.559 -6.418 9.493 1.00 98.12 86 ARG A O 1
ATOM 672 N N . LEU A 1 87 ? -23.432 -5.692 9.474 1.00 97.69 87 LEU A N 1
ATOM 673 C CA . LEU A 1 87 ? -23.044 -6.257 8.180 1.00 97.69 87 LEU A CA 1
ATOM 674 C C . LEU A 1 87 ? -22.549 -7.711 8.282 1.00 97.69 87 LEU A C 1
ATOM 676 O O . LEU A 1 87 ? -22.062 -8.248 7.292 1.00 97.69 87 LEU A O 1
ATOM 680 N N . GLY A 1 88 ? -22.652 -8.348 9.454 1.00 98.00 88 GLY A N 1
ATOM 681 C CA . GLY A 1 88 ? -22.298 -9.755 9.653 1.00 98.00 88 GLY A CA 1
ATOM 682 C C . GLY A 1 88 ? -20.867 -10.005 10.131 1.00 98.00 88 GLY A C 1
ATOM 683 O O . GLY A 1 88 ? -20.459 -11.160 10.233 1.00 98.00 88 GLY A O 1
ATOM 684 N N . PHE A 1 89 ? -20.094 -8.963 10.456 1.00 98.44 89 PHE A N 1
ATOM 685 C CA . PHE A 1 89 ? -18.774 -9.149 11.062 1.00 98.44 89 PHE A CA 1
ATOM 686 C C . PHE A 1 89 ? -18.887 -9.551 12.532 1.00 98.44 89 PHE A C 1
ATOM 688 O O . PHE A 1 89 ? -19.596 -8.931 13.321 1.00 98.44 89 PHE A O 1
ATOM 695 N N . ALA A 1 90 ? -18.107 -10.546 12.938 1.00 98.19 90 ALA A N 1
ATOM 696 C CA . ALA A 1 90 ? -17.936 -10.895 14.339 1.00 98.19 90 ALA A CA 1
ATOM 697 C C . ALA A 1 90 ? -16.701 -10.193 14.910 1.00 98.19 90 ALA A C 1
ATOM 699 O O . ALA A 1 90 ? -15.693 -10.022 14.223 1.00 98.19 90 ALA A O 1
ATOM 700 N N . ARG A 1 91 ? -16.743 -9.820 16.193 1.00 97.62 91 ARG A N 1
ATOM 701 C CA . ARG A 1 91 ? -15.529 -9.412 16.910 1.00 97.62 91 ARG A CA 1
ATOM 702 C C . ARG A 1 91 ? -14.694 -10.663 17.174 1.00 97.62 91 ARG A C 1
ATOM 704 O O . ARG A 1 91 ? -15.115 -11.524 17.939 1.00 97.62 91 ARG A O 1
ATOM 711 N N . LEU A 1 92 ? -13.526 -10.748 16.547 1.00 97.88 92 LEU A N 1
ATOM 712 C CA . LEU A 1 92 ? -12.607 -11.878 16.692 1.00 97.88 92 LEU A CA 1
ATOM 713 C C . LEU A 1 92 ? -11.684 -11.714 17.901 1.00 97.88 92 LEU A C 1
ATOM 715 O O . LEU A 1 92 ? -11.219 -12.704 18.459 1.00 97.88 92 LEU A O 1
ATOM 719 N N . GLY A 1 93 ? -11.416 -10.476 18.322 1.00 96.88 93 GLY A N 1
ATOM 720 C CA . GLY A 1 93 ? -10.607 -10.238 19.509 1.00 96.88 93 GLY A CA 1
ATOM 721 C C . GLY A 1 93 ? -10.298 -8.775 19.795 1.00 96.88 93 GLY A C 1
ATOM 722 O O . GLY A 1 93 ? -10.719 -7.860 19.085 1.00 96.88 93 GLY A O 1
ATOM 723 N N . GLN A 1 94 ? -9.539 -8.588 20.869 1.00 97.62 94 GLN A N 1
ATOM 724 C CA . GLN A 1 94 ? -8.949 -7.325 21.292 1.00 97.62 94 GLN A CA 1
ATOM 725 C C . GLN A 1 94 ? -7.439 -7.527 21.423 1.00 97.62 94 GLN A C 1
ATOM 727 O O . GLN A 1 94 ? -6.987 -8.578 21.884 1.00 97.62 94 GLN A O 1
ATOM 732 N N . HIS A 1 95 ? -6.656 -6.529 21.025 1.00 97.81 95 HIS A N 1
ATOM 733 C CA . HIS A 1 95 ? -5.215 -6.558 21.222 1.00 97.81 95 HIS A CA 1
ATOM 734 C C . HIS A 1 95 ? -4.868 -6.592 22.717 1.00 97.81 95 HIS A C 1
ATOM 736 O O . HIS A 1 95 ? -5.531 -5.966 23.539 1.00 97.81 95 HIS A O 1
ATOM 742 N N . ARG A 1 96 ? -3.801 -7.316 23.074 1.00 97.12 96 ARG A N 1
ATOM 743 C CA . ARG A 1 96 ? -3.456 -7.629 24.475 1.00 97.12 96 ARG A CA 1
ATOM 744 C C . ARG A 1 96 ? -3.144 -6.398 25.330 1.00 97.12 96 ARG A C 1
ATOM 746 O O . ARG A 1 96 ? -3.356 -6.430 26.533 1.00 97.12 96 ARG A O 1
ATOM 753 N N . SER A 1 97 ? -2.605 -5.353 24.710 1.00 95.56 97 SER A N 1
ATOM 754 C CA . SER A 1 97 ? -2.081 -4.169 25.405 1.00 95.56 97 SER A CA 1
ATOM 755 C C . SER A 1 97 ? -2.426 -2.834 24.748 1.00 95.56 97 SER A C 1
ATOM 757 O O . SER A 1 97 ? -1.990 -1.806 25.243 1.00 95.56 97 SER A O 1
ATOM 759 N N . LYS A 1 98 ? -3.160 -2.845 23.629 1.00 96.62 98 LYS A N 1
ATOM 760 C CA . LYS A 1 98 ? -3.454 -1.643 22.835 1.00 96.62 98 LYS A CA 1
ATOM 761 C C . LYS A 1 98 ? -4.956 -1.507 22.626 1.00 96.62 98 LYS A C 1
ATOM 763 O O . LYS A 1 98 ? -5.670 -2.518 22.610 1.00 96.62 98 LYS A O 1
ATOM 768 N N . ALA A 1 99 ? -5.428 -0.290 22.394 1.00 97.00 99 ALA A N 1
ATOM 769 C CA . ALA A 1 99 ? -6.798 0.030 22.015 1.00 97.00 99 ALA A CA 1
ATOM 770 C C . ALA A 1 99 ? -7.073 -0.355 20.548 1.00 97.00 99 ALA A C 1
ATOM 772 O O . ALA A 1 99 ? -7.399 0.472 19.703 1.00 97.00 99 ALA A O 1
ATOM 773 N N . VAL A 1 100 ? -6.934 -1.647 20.236 1.00 98.12 100 VAL A N 1
ATOM 774 C CA . VAL A 1 100 ? -7.092 -2.196 18.886 1.00 98.12 100 VAL A CA 1
ATOM 775 C C . VAL A 1 100 ? -8.055 -3.381 18.901 1.00 98.12 100 VAL A C 1
ATOM 777 O O . VAL A 1 100 ? -7.826 -4.369 19.601 1.00 98.12 100 VAL A O 1
ATOM 780 N N . SER A 1 101 ? -9.128 -3.301 18.116 1.00 98.06 101 SER A N 1
ATOM 781 C CA . SER A 1 101 ? -10.111 -4.378 17.940 1.00 98.06 101 SER A CA 1
ATOM 782 C C . SER A 1 101 ? -9.930 -5.079 16.599 1.00 98.06 101 SER A C 1
ATOM 784 O O . SER A 1 101 ? -9.691 -4.429 15.586 1.00 98.06 101 SER A O 1
ATOM 786 N N . LEU A 1 102 ? -10.112 -6.400 16.587 1.00 98.50 102 LEU A N 1
ATOM 787 C CA . LEU A 1 102 ? -10.147 -7.203 15.368 1.00 98.50 102 LEU A CA 1
ATOM 788 C C . LEU A 1 102 ? -11.574 -7.692 15.113 1.00 98.50 102 LEU A C 1
ATOM 790 O O . LEU A 1 102 ? -12.179 -8.342 15.971 1.00 98.50 102 LEU A O 1
ATOM 794 N N . LEU A 1 103 ? -12.088 -7.408 13.921 1.00 98.62 103 LEU A N 1
ATOM 795 C CA . LEU A 1 103 ? -13.358 -7.912 13.412 1.00 98.62 103 LEU A CA 1
ATOM 796 C C . LEU A 1 103 ? -13.119 -8.766 12.167 1.00 98.62 103 LEU A C 1
ATOM 798 O O . LEU A 1 103 ? -12.175 -8.516 11.419 1.00 98.62 103 LEU A O 1
ATOM 802 N N . GLY A 1 104 ? -13.985 -9.746 11.917 1.00 98.25 104 GLY A N 1
ATOM 803 C CA . GLY A 1 104 ? -13.890 -10.550 10.705 1.00 98.25 104 GLY A CA 1
ATOM 804 C C . GLY A 1 104 ? -15.194 -11.183 10.242 1.00 98.25 104 GLY A C 1
ATOM 805 O O . GLY A 1 104 ? -16.138 -11.347 11.014 1.00 98.25 104 GLY A O 1
ATOM 806 N N . GLN A 1 105 ? -15.224 -11.505 8.951 1.00 98.31 105 GLN A N 1
ATOM 807 C CA . GLN A 1 105 ? -16.310 -12.191 8.257 1.00 98.31 105 GLN A CA 1
ATOM 808 C C . GLN A 1 105 ? -15.708 -13.001 7.101 1.00 98.31 105 GLN A C 1
ATOM 810 O O . GLN A 1 105 ? -15.204 -12.421 6.139 1.00 98.31 105 GLN A O 1
ATOM 815 N N . GLY A 1 106 ? -15.733 -14.333 7.201 1.00 96.31 106 GLY A N 1
ATOM 816 C CA . GLY A 1 106 ? -14.998 -15.196 6.270 1.00 96.31 106 GLY A CA 1
ATOM 817 C C . GLY A 1 106 ? -13.501 -14.866 6.280 1.00 96.31 106 GLY A C 1
ATOM 818 O O . GLY A 1 106 ? -12.899 -14.778 7.350 1.00 96.31 106 GLY A O 1
ATOM 819 N N . ASP A 1 107 ? -12.929 -14.625 5.100 1.00 96.75 107 ASP A N 1
ATOM 820 C CA . ASP A 1 107 ? -11.521 -14.236 4.942 1.00 96.75 107 ASP A CA 1
ATOM 821 C C . ASP A 1 107 ? -11.251 -12.745 5.203 1.00 96.75 107 ASP A C 1
ATOM 823 O O . ASP A 1 107 ? -10.095 -12.330 5.280 1.00 96.75 107 ASP A O 1
ATOM 827 N N . ILE A 1 108 ? -12.293 -11.921 5.363 1.00 98.06 108 ILE A N 1
ATOM 828 C CA . ILE A 1 108 ? -12.140 -10.478 5.561 1.00 98.06 108 ILE A CA 1
ATOM 829 C C . ILE A 1 108 ? -11.793 -10.202 7.019 1.00 98.06 108 ILE A C 1
ATOM 831 O O . ILE A 1 108 ? -12.538 -10.586 7.924 1.00 98.06 108 ILE A O 1
ATOM 835 N N . LYS A 1 109 ? -10.708 -9.458 7.243 1.00 98.56 109 LYS A N 1
ATOM 836 C CA . LYS A 1 109 ? -10.289 -8.983 8.565 1.00 98.56 109 LYS A CA 1
ATOM 837 C C . LYS A 1 109 ? -10.170 -7.466 8.567 1.00 98.56 109 LYS A C 1
ATOM 839 O O . LYS A 1 109 ? -9.548 -6.877 7.683 1.00 98.56 109 LYS A O 1
ATOM 844 N N . ILE A 1 110 ? -10.766 -6.843 9.576 1.00 98.56 110 ILE A N 1
ATOM 845 C CA . ILE A 1 110 ? -10.711 -5.400 9.798 1.00 98.56 110 ILE A CA 1
ATOM 846 C C . ILE A 1 110 ? -10.130 -5.146 11.182 1.00 98.56 110 ILE A C 1
ATOM 848 O O . ILE A 1 110 ? -10.649 -5.626 12.192 1.00 98.56 110 ILE A O 1
ATOM 852 N N . VAL A 1 111 ? -9.058 -4.366 11.213 1.00 98.62 111 VAL A N 1
ATOM 853 C CA . VAL A 1 111 ? -8.423 -3.856 12.421 1.00 98.62 111 VAL A CA 1
ATOM 854 C C . VAL A 1 111 ? -8.922 -2.434 12.645 1.00 98.62 111 VAL A C 1
ATOM 856 O O . VAL A 1 111 ? -8.776 -1.574 11.781 1.00 98.62 111 VAL A O 1
ATOM 859 N N . LEU A 1 112 ? -9.525 -2.184 13.803 1.00 98.38 112 LEU A N 1
ATOM 860 C CA . LEU A 1 112 ? -9.881 -0.841 14.254 1.00 98.38 112 LEU A CA 1
ATOM 861 C C . LEU A 1 112 ? -8.838 -0.405 15.275 1.00 98.38 112 LEU A C 1
ATOM 863 O O . LEU A 1 112 ? -8.811 -0.953 16.379 1.00 98.38 112 LEU A O 1
ATOM 867 N N . ASN A 1 113 ? -7.974 0.532 14.893 1.00 98.31 113 ASN A N 1
ATOM 868 C CA . ASN A 1 113 ? -6.873 1.007 15.715 1.00 98.31 113 ASN A CA 1
ATOM 869 C C . ASN A 1 113 ? -7.188 2.392 16.294 1.00 98.31 113 ASN A C 1
ATOM 871 O O . ASN A 1 113 ? -7.157 3.392 15.578 1.00 98.31 113 ASN A O 1
ATOM 875 N N . ALA A 1 114 ? -7.478 2.408 17.596 1.00 97.69 114 ALA A N 1
ATOM 876 C CA . ALA A 1 114 ? -7.696 3.600 18.409 1.00 97.69 114 ALA A CA 1
ATOM 877 C C . ALA A 1 114 ? -6.573 3.832 19.430 1.00 97.69 114 ALA A C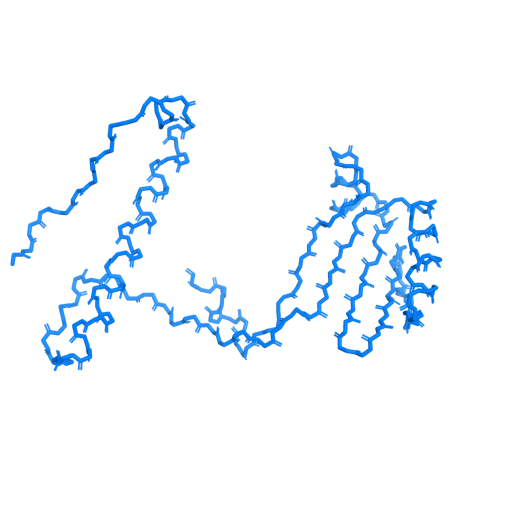 1
ATOM 879 O O . ALA A 1 114 ? -6.779 4.492 20.447 1.00 97.69 114 ALA A O 1
ATOM 880 N N . GLU A 1 115 ? -5.387 3.265 19.189 1.00 97.56 115 GLU A N 1
ATOM 881 C CA . GLU A 1 115 ? -4.244 3.411 20.086 1.00 97.56 115 GLU A CA 1
ATOM 882 C C . GLU A 1 115 ? -3.71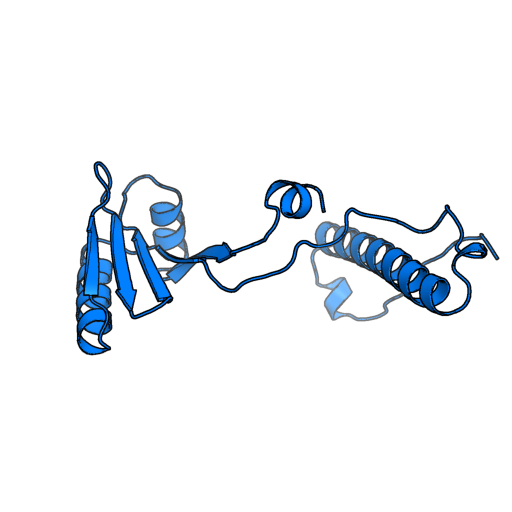3 4.852 20.058 1.00 97.56 115 GLU A C 1
ATOM 884 O O . GLU A 1 115 ? -3.227 5.290 19.007 1.00 97.56 115 GLU A O 1
ATOM 889 N N . PRO A 1 116 ? -3.742 5.589 21.185 1.00 94.19 116 PRO A N 1
ATOM 890 C CA . PRO A 1 116 ? -3.234 6.954 21.242 1.00 94.19 116 PRO A CA 1
ATOM 891 C C . PRO A 1 116 ? -1.708 6.988 21.087 1.00 94.19 116 PRO A C 1
ATOM 893 O O . PRO A 1 116 ? -1.019 5.993 21.304 1.00 94.19 116 PRO A O 1
ATOM 896 N N . TYR A 1 117 ? -1.165 8.152 20.718 1.00 93.62 117 TYR A N 1
ATOM 897 C CA . TYR A 1 117 ? 0.286 8.369 20.567 1.00 93.62 117 TYR A CA 1
ATOM 898 C C . TYR A 1 117 ? 0.984 7.364 19.627 1.00 93.62 117 TYR A C 1
ATOM 900 O O . TYR A 1 117 ? 2.159 7.037 19.796 1.00 93.62 117 TYR A O 1
ATOM 908 N N . SER A 1 118 ? 0.254 6.866 18.629 1.00 93.44 118 SER A N 1
ATOM 909 C CA . SER A 1 118 ? 0.727 5.899 17.642 1.00 93.44 118 SER A CA 1
ATOM 910 C C . SER A 1 118 ? 0.662 6.470 16.222 1.00 93.44 118 SER A C 1
ATOM 912 O O . SER A 1 118 ? 0.058 7.517 15.990 1.00 93.44 118 SER A O 1
ATOM 914 N N . PHE A 1 119 ? 1.238 5.754 15.249 1.00 94.19 119 PHE A N 1
ATOM 915 C CA . PHE A 1 119 ? 1.089 6.090 13.828 1.00 94.19 119 PHE A CA 1
ATOM 916 C C . PHE A 1 119 ? -0.385 6.243 13.422 1.00 94.19 119 PHE A C 1
ATOM 918 O O . PHE A 1 119 ? -0.738 7.220 12.766 1.00 94.19 119 PHE A O 1
ATOM 925 N N . ALA A 1 120 ? -1.249 5.315 13.852 1.00 91.62 120 ALA A N 1
ATOM 926 C CA . ALA A 1 120 ? -2.674 5.364 13.542 1.00 91.62 120 ALA A CA 1
ATOM 927 C C . ALA A 1 120 ? -3.334 6.613 14.141 1.00 91.62 120 ALA A C 1
ATOM 929 O O . ALA A 1 120 ? -4.115 7.269 13.462 1.00 91.62 120 ALA A O 1
ATOM 930 N N . HIS A 1 121 ? -2.960 7.005 15.362 1.00 94.25 121 HIS A N 1
ATOM 931 C CA . HIS A 1 121 ? -3.460 8.243 15.957 1.00 94.25 121 HIS A CA 1
ATOM 932 C C . HIS A 1 121 ? -3.032 9.480 15.156 1.00 94.25 121 HIS A C 1
ATOM 934 O O . HIS A 1 121 ? -3.876 10.298 14.809 1.00 94.25 121 HIS A O 1
ATOM 940 N N . SER A 1 122 ? -1.755 9.593 14.772 1.00 95.06 122 SER A N 1
ATOM 941 C CA . SER A 1 122 ? -1.300 10.703 13.920 1.00 95.06 122 SER A CA 1
ATOM 942 C C . SER A 1 122 ? -1.997 10.723 12.555 1.00 95.06 122 SER A C 1
ATOM 944 O O . SER A 1 122 ? -2.300 11.792 12.032 1.00 95.06 122 SER A O 1
ATOM 946 N N . PHE A 1 123 ? -2.275 9.551 11.978 1.00 94.94 123 PHE A N 1
ATOM 947 C CA . PHE A 1 123 ? -3.000 9.445 10.715 1.00 94.94 123 PHE A CA 1
ATOM 948 C C . PHE A 1 123 ? -4.467 9.872 10.857 1.00 94.94 123 PHE A C 1
ATOM 950 O O . PHE A 1 123 ? -4.976 10.573 9.983 1.00 94.94 123 PHE A O 1
ATOM 957 N N . PHE A 1 124 ? -5.115 9.504 11.967 1.00 95.50 124 PHE A N 1
ATOM 958 C CA . PHE A 1 124 ? -6.465 9.944 12.315 1.00 95.50 124 PHE A CA 1
ATOM 959 C C . PHE A 1 124 ? -6.542 11.464 12.494 1.00 95.50 124 PHE A C 1
ATOM 961 O O . PHE A 1 124 ? -7.429 12.086 11.925 1.00 95.50 124 PHE A O 1
ATOM 968 N N . GLU A 1 125 ? -5.604 12.085 13.211 1.00 95.62 125 GLU A N 1
ATOM 969 C CA . GLU A 1 125 ? -5.586 13.548 13.382 1.00 95.62 125 GLU A CA 1
ATOM 970 C C . GLU A 1 125 ? -5.462 14.286 12.038 1.00 95.62 125 GLU A C 1
ATOM 972 O O . GLU A 1 125 ? -6.064 15.338 11.835 1.00 95.62 125 GLU A O 1
ATOM 977 N N . ALA A 1 126 ? -4.710 13.719 11.090 1.00 96.06 126 ALA A N 1
ATOM 978 C CA . ALA A 1 126 ? -4.514 14.317 9.773 1.00 96.06 126 ALA A CA 1
ATOM 979 C C . ALA A 1 126 ? -5.693 14.099 8.801 1.00 96.06 126 ALA A C 1
ATOM 981 O O . ALA A 1 126 ? -5.919 14.943 7.933 1.00 96.06 126 ALA A O 1
ATOM 982 N N . HIS A 1 127 ? -6.434 12.988 8.914 1.00 95.94 127 HIS A N 1
ATOM 983 C CA . HIS A 1 127 ? -7.395 12.558 7.881 1.00 95.94 127 HIS A CA 1
ATOM 984 C C . HIS A 1 127 ? -8.797 12.192 8.402 1.00 95.94 127 HIS A C 1
ATOM 986 O O . HIS A 1 127 ? -9.688 11.897 7.605 1.00 95.94 127 HIS A O 1
ATOM 992 N N . GLY A 1 128 ? -9.017 12.188 9.716 1.00 94.56 128 GLY A N 1
ATOM 993 C CA . GLY A 1 128 ? -10.206 11.625 10.356 1.00 94.56 128 GLY A CA 1
ATOM 994 C C . GLY A 1 128 ? -10.268 10.087 10.279 1.00 94.56 128 GLY A C 1
ATOM 995 O O . GLY A 1 128 ? -9.256 9.432 9.999 1.00 94.56 128 GLY A O 1
ATOM 996 N N . PRO A 1 129 ? -11.452 9.479 10.517 1.00 94.81 129 PRO A N 1
ATOM 997 C CA . PRO A 1 129 ? -11.654 8.034 10.401 1.00 94.81 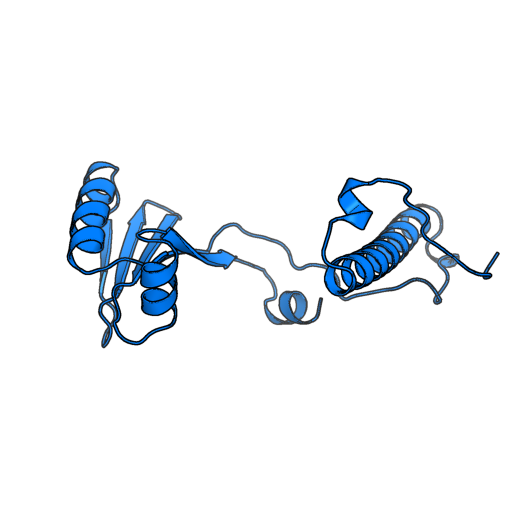129 PRO A CA 1
ATOM 998 C C . PRO A 1 129 ? -11.305 7.542 8.992 1.00 94.81 129 PRO A C 1
ATOM 1000 O O . PRO A 1 129 ? -12.001 7.863 8.027 1.00 94.81 129 PRO A O 1
ATOM 1003 N N . SER A 1 130 ? -10.228 6.771 8.857 1.00 97.12 130 SER A N 1
ATOM 1004 C CA . SER A 1 130 ? -9.643 6.472 7.545 1.00 97.12 130 SER A CA 1
ATOM 1005 C C . SER A 1 130 ? -8.862 5.158 7.531 1.00 97.12 130 SER A C 1
ATOM 1007 O O . SER A 1 130 ? -8.448 4.652 8.571 1.00 97.12 130 SER A O 1
ATOM 1009 N N . LEU A 1 131 ? -8.679 4.583 6.339 1.00 97.31 131 LEU A N 1
ATOM 1010 C CA . LEU A 1 131 ? -7.830 3.410 6.129 1.00 97.31 131 LEU A CA 1
ATOM 1011 C C . LEU A 1 131 ? -6.359 3.850 6.169 1.00 97.31 131 LEU A C 1
ATOM 1013 O O . LEU A 1 131 ? -5.912 4.551 5.263 1.00 97.31 131 LEU A O 1
ATOM 1017 N N . CYS A 1 132 ? -5.615 3.445 7.198 1.00 96.44 132 CYS A N 1
ATOM 1018 C CA . CYS A 1 132 ? -4.219 3.851 7.384 1.00 96.44 132 CYS A CA 1
ATOM 1019 C C . CYS A 1 132 ? -3.210 2.788 6.937 1.00 96.44 132 CYS A C 1
ATOM 1021 O O . CYS A 1 132 ? -2.061 3.126 6.657 1.00 96.44 132 CYS A O 1
ATOM 1023 N N . ALA A 1 133 ? -3.614 1.516 6.860 1.00 97.25 133 ALA A N 1
ATOM 1024 C CA . ALA A 1 133 ? -2.767 0.451 6.333 1.00 97.25 133 ALA A CA 1
ATOM 1025 C C . ALA A 1 133 ? -3.579 -0.676 5.682 1.00 97.25 133 ALA A C 1
ATOM 1027 O O . ALA A 1 133 ? -4.748 -0.912 5.989 1.00 97.25 133 ALA A O 1
ATOM 1028 N N . THR A 1 134 ? -2.929 -1.385 4.762 1.00 98.25 134 THR A N 1
ATOM 1029 C CA . THR A 1 134 ? -3.441 -2.601 4.124 1.00 98.25 134 THR A CA 1
ATOM 1030 C C . THR A 1 134 ? -2.356 -3.660 4.197 1.00 98.25 134 THR A C 1
ATOM 1032 O O . THR A 1 134 ? -1.251 -3.440 3.706 1.00 98.25 134 THR A O 1
ATOM 1035 N N . ALA A 1 135 ? -2.665 -4.806 4.796 1.00 97.88 135 ALA A N 1
ATOM 1036 C CA . ALA A 1 135 ? -1.774 -5.955 4.785 1.00 97.88 135 ALA A CA 1
ATOM 1037 C C . ALA A 1 135 ? -2.107 -6.850 3.591 1.00 97.88 135 ALA A C 1
ATOM 1039 O O . ALA A 1 135 ? -3.265 -7.213 3.381 1.00 97.88 135 ALA A O 1
ATOM 1040 N N . LEU A 1 136 ? -1.093 -7.216 2.813 1.00 97.69 136 LEU A N 1
ATOM 1041 C CA . LEU A 1 136 ? -1.231 -8.101 1.659 1.00 97.69 136 LEU A CA 1
ATOM 1042 C C . LEU A 1 136 ? -0.744 -9.498 2.034 1.00 97.69 136 LEU A C 1
ATOM 1044 O O . LEU A 1 136 ? 0.285 -9.642 2.696 1.00 97.69 136 LEU A O 1
ATOM 1048 N N . ARG A 1 137 ? -1.467 -10.527 1.594 1.00 97.44 137 ARG A N 1
ATOM 1049 C CA . ARG A 1 137 ? -1.005 -11.908 1.678 1.00 97.44 137 ARG A CA 1
ATOM 1050 C C . ARG A 1 137 ? -0.171 -12.206 0.440 1.00 97.44 137 ARG A C 1
ATOM 1052 O O . ARG A 1 137 ? -0.682 -12.129 -0.676 1.00 97.44 137 ARG A O 1
ATOM 1059 N N . VAL A 1 138 ? 1.095 -12.538 0.648 1.00 97.56 138 VAL A N 1
ATOM 1060 C CA . VAL A 1 138 ? 2.047 -12.895 -0.410 1.00 97.56 138 VAL A CA 1
ATOM 1061 C C . VAL A 1 138 ? 2.729 -14.215 -0.075 1.00 97.56 138 VAL A C 1
ATOM 1063 O O . VAL A 1 138 ? 2.844 -14.551 1.105 1.00 97.56 138 VAL A O 1
ATOM 1066 N N . ASP A 1 139 ? 3.159 -14.961 -1.092 1.00 96.44 139 ASP A N 1
ATOM 1067 C CA . ASP A 1 139 ? 3.881 -16.230 -0.891 1.00 96.44 139 ASP A CA 1
ATOM 1068 C C . ASP A 1 139 ? 5.256 -16.007 -0.236 1.00 96.44 139 ASP A C 1
ATOM 1070 O O . ASP A 1 139 ? 5.687 -16.800 0.599 1.00 96.44 139 ASP A O 1
ATOM 1074 N N . ASP A 1 140 ? 5.927 -14.907 -0.592 1.00 95.62 140 ASP A N 1
ATOM 1075 C CA . ASP A 1 140 ? 7.263 -14.543 -0.122 1.00 95.62 140 ASP A CA 1
ATOM 1076 C C . ASP A 1 140 ? 7.328 -13.047 0.234 1.00 95.62 140 ASP A C 1
ATOM 1078 O O . ASP A 1 140 ? 7.343 -12.153 -0.624 1.00 95.62 140 ASP A O 1
ATOM 1082 N N . GLY A 1 141 ? 7.360 -12.772 1.540 1.00 92.81 141 GLY A N 1
ATOM 1083 C CA . GLY A 1 141 ? 7.457 -11.414 2.072 1.00 92.81 141 GLY A CA 1
ATOM 1084 C C . GLY A 1 141 ? 8.834 -10.770 1.886 1.00 92.81 141 GLY A C 1
ATOM 1085 O O . GLY A 1 141 ? 8.907 -9.550 1.780 1.00 92.81 141 GLY A O 1
ATOM 1086 N N . HIS A 1 142 ? 9.910 -11.559 1.816 1.00 93.19 142 HIS A N 1
ATOM 1087 C CA . HIS A 1 142 ? 11.262 -11.039 1.608 1.00 93.19 142 HIS A CA 1
ATOM 1088 C C . HIS A 1 142 ? 11.440 -10.589 0.161 1.00 93.19 142 HIS A C 1
ATOM 1090 O O . HIS A 1 142 ? 11.824 -9.452 -0.092 1.00 93.19 142 HIS A O 1
ATOM 1096 N N . GLN A 1 143 ? 11.047 -11.439 -0.789 1.00 92.56 143 GLN A N 1
ATOM 1097 C CA . GLN A 1 143 ? 11.064 -11.106 -2.212 1.00 92.56 143 GLN A CA 1
ATOM 1098 C C . GLN A 1 143 ? 10.204 -9.871 -2.523 1.00 92.56 143 GLN A C 1
ATOM 1100 O O . GLN A 1 143 ? 10.589 -9.031 -3.333 1.00 92.56 143 GLN A O 1
ATOM 1105 N N . SER A 1 144 ? 9.053 -9.737 -1.858 1.00 93.69 144 SER A N 1
ATOM 1106 C CA . SER A 1 144 ? 8.188 -8.559 -2.007 1.00 93.69 144 SER A CA 1
ATOM 1107 C C . SER A 1 144 ? 8.822 -7.270 -1.475 1.00 93.69 144 SER A C 1
ATOM 1109 O O . SER A 1 144 ? 8.454 -6.195 -1.935 1.00 93.69 144 SER A O 1
ATOM 1111 N N . LEU A 1 145 ? 9.735 -7.367 -0.503 1.00 93.56 145 LEU A N 1
ATOM 1112 C CA . LEU A 1 145 ? 10.434 -6.225 0.090 1.00 93.56 145 LEU A CA 1
ATOM 1113 C C . LEU A 1 145 ? 11.667 -5.801 -0.721 1.00 93.56 145 LEU A C 1
ATOM 1115 O O . LEU A 1 145 ? 11.998 -4.620 -0.746 1.00 93.56 145 LEU A O 1
ATOM 1119 N N . GLU A 1 146 ? 12.366 -6.754 -1.338 1.00 90.69 146 GLU A N 1
ATOM 1120 C CA . GLU A 1 146 ? 13.573 -6.486 -2.134 1.00 90.69 146 GLU A CA 1
ATOM 1121 C C . GLU A 1 146 ? 13.288 -5.840 -3.496 1.00 90.69 146 GLU A C 1
ATOM 1123 O O . GLU A 1 146 ? 14.191 -5.249 -4.092 1.00 90.69 146 GLU A O 1
ATOM 1128 N N . ARG A 1 147 ? 12.063 -5.991 -4.002 1.00 86.75 147 ARG A N 1
ATOM 1129 C CA . ARG A 1 147 ? 11.615 -5.433 -5.279 1.00 86.75 147 ARG A CA 1
ATOM 1130 C C . ARG A 1 147 ? 11.243 -3.955 -5.165 1.00 86.75 147 ARG A C 1
ATOM 1132 O O . ARG A 1 147 ? 11.624 -3.203 -6.091 1.00 86.75 147 ARG A O 1
#

pLDDT: mean 94.66, std 4.8, range [70.0, 98.62]